Protein AF-A0A1A9VTU1-F1 (afdb_monomer_lite)

Secondary structure (DSSP, 8-state):
-HHHHHTB---TTSPPBPPPGGGTTSHHHHHHHHHHHHHHHHTT-SEEEGGGGTB-BSEEEEEE-GGGGGGS-HHHHHHTT---E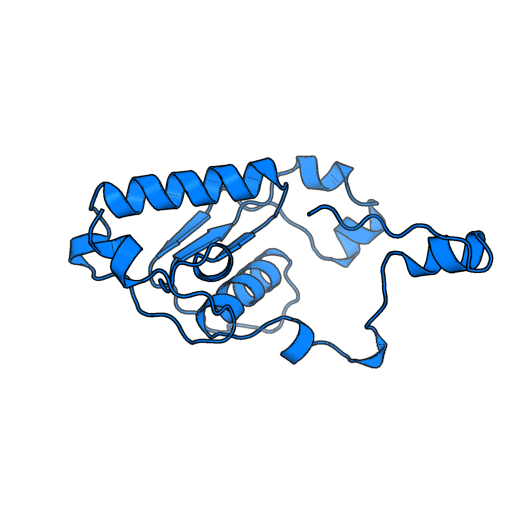EEEEEES-----------HHHHHHHHHHHHHTT--GGGTS-GGG---TTHHHHHHTTT--------

Organism: Glossina austeni (NCBI:txid7395)

Sequence (151 aa):
MKLLEHFSHFTTRTKVTNVPEEAIKEPEIADFVDQMIKMLRKYNCVGIAAPQIGISLRIIVMECKENLKEKFSKEVYLAREMSTLPLTVMINPTLKVLDYDKRWNARLAQHEMDHLDGKLYIDHMDPSTFHCTCWEVVNRKAGRVEIPFYK

Structure (mmCIF, N/CA/C/O backbone):
data_AF-A0A1A9VTU1-F1
#
_entry.id   AF-A0A1A9VTU1-F1
#
loop_
_atom_site.group_PDB
_atom_site.id
_atom_site.type_symbol
_atom_site.label_atom_id
_atom_site.label_alt_id
_atom_site.label_comp_id
_atom_site.label_asym_id
_atom_site.label_entity_id
_atom_site.label_seq_id
_atom_site.pdbx_PDB_ins_code
_atom_site.Cartn_x
_atom_site.Cartn_y
_atom_site.Cartn_z
_atom_site.occupancy
_atom_site.B_iso_or_equiv
_atom_site.auth_seq_id
_atom_site.auth_comp_id
_atom_site.auth_asym_id
_atom_site.auth_atom_id
_atom_site.pdbx_PDB_model_num
ATOM 1 N N . MET A 1 1 ? -8.154 -0.028 22.755 1.00 50.88 1 MET A N 1
ATOM 2 C CA . MET A 1 1 ? -8.060 -1.495 22.580 1.00 50.88 1 MET A CA 1
ATOM 3 C C . MET A 1 1 ? -9.357 -2.120 22.065 1.00 50.88 1 MET A C 1
ATOM 5 O O . MET A 1 1 ? -9.310 -3.265 21.660 1.00 50.88 1 MET A O 1
ATOM 9 N N . LYS A 1 2 ? -10.512 -1.426 22.050 1.00 68.69 2 LYS A N 1
ATOM 10 C CA . LYS A 1 2 ? -11.789 -2.028 21.604 1.00 68.69 2 LYS A CA 1
ATOM 11 C C . LYS A 1 2 ? -12.034 -1.915 20.095 1.00 68.69 2 LYS A C 1
ATOM 13 O O . LYS 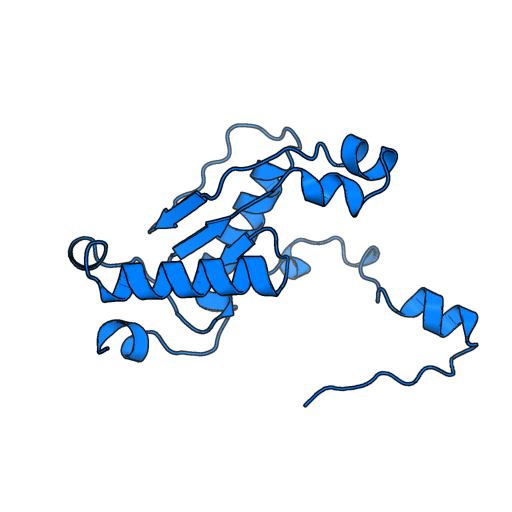A 1 2 ? -12.805 -2.703 19.557 1.00 68.69 2 LYS A O 1
ATOM 18 N N . LEU A 1 3 ? -11.426 -0.935 19.420 1.00 70.38 3 LEU A N 1
ATOM 19 C CA . LEU A 1 3 ? -11.713 -0.668 18.010 1.00 70.38 3 LEU A CA 1
ATOM 20 C C . LEU A 1 3 ? -10.950 -1.641 17.109 1.00 70.38 3 LEU A C 1
ATOM 22 O O . LEU A 1 3 ? -11.554 -2.305 16.276 1.00 70.38 3 LEU A O 1
ATOM 26 N N . LEU A 1 4 ? -9.635 -1.772 17.303 1.00 69.69 4 LEU A N 1
ATOM 27 C CA . LEU A 1 4 ? -8.805 -2.636 16.455 1.00 69.69 4 LEU A CA 1
ATOM 28 C C . LEU A 1 4 ? -9.155 -4.121 16.611 1.00 69.69 4 LEU A C 1
ATOM 30 O O . LEU A 1 4 ? -9.149 -4.854 15.625 1.00 69.69 4 LEU A O 1
ATOM 34 N N . GLU A 1 5 ? -9.533 -4.550 17.818 1.00 67.62 5 GLU A N 1
ATOM 35 C CA . GLU A 1 5 ? -10.038 -5.905 18.072 1.00 67.62 5 GLU A CA 1
ATOM 36 C C . GLU A 1 5 ? -11.291 -6.207 17.238 1.00 67.62 5 GLU A C 1
ATOM 38 O O . GLU A 1 5 ? -11.382 -7.269 16.625 1.00 67.62 5 GLU A O 1
ATOM 43 N N . HIS A 1 6 ? -12.220 -5.254 17.130 1.00 70.00 6 HIS A N 1
ATOM 44 C CA . HIS A 1 6 ? -13.437 -5.414 16.331 1.00 70.00 6 HIS A CA 1
ATOM 45 C C . HIS A 1 6 ? -13.159 -5.594 14.829 1.00 70.00 6 HIS A C 1
ATOM 47 O O . HIS A 1 6 ? -13.911 -6.274 14.137 1.00 70.00 6 HIS A O 1
ATOM 53 N N . PHE A 1 7 ? -12.064 -5.017 14.324 1.00 66.06 7 PHE A N 1
ATOM 54 C CA . PHE A 1 7 ? -11.674 -5.095 12.911 1.00 66.06 7 PHE A CA 1
ATOM 55 C C . PHE A 1 7 ? -10.607 -6.161 12.620 1.00 66.06 7 PHE A C 1
ATOM 57 O O . PHE A 1 7 ? -10.107 -6.231 11.490 1.00 66.06 7 PHE A O 1
ATOM 64 N N . SER A 1 8 ? -10.268 -6.991 13.613 1.00 63.72 8 SER A N 1
ATOM 65 C CA . SER A 1 8 ? -9.266 -8.053 13.507 1.00 63.72 8 SER A CA 1
ATOM 66 C C . SER A 1 8 ? -9.833 -9.314 12.839 1.00 63.72 8 SER A C 1
ATOM 68 O O . SER A 1 8 ? -10.162 -10.318 13.469 1.00 63.72 8 SER A O 1
ATOM 70 N N . HIS A 1 9 ? -9.959 -9.277 11.514 1.00 59.91 9 HIS A N 1
ATOM 71 C CA . HIS A 1 9 ? -10.379 -10.427 10.713 1.00 59.91 9 HIS A CA 1
ATOM 72 C C . HIS A 1 9 ? -9.450 -10.607 9.506 1.00 59.91 9 HIS A C 1
ATOM 74 O O . HIS A 1 9 ? -9.136 -9.665 8.780 1.00 59.91 9 HIS A O 1
ATOM 80 N N . PHE A 1 10 ? -8.962 -11.836 9.321 1.00 56.72 10 PHE A N 1
ATOM 81 C CA . PHE A 1 10 ? -7.836 -12.144 8.440 1.00 56.72 10 PHE A CA 1
ATOM 82 C C . PHE A 1 10 ? -8.281 -12.335 6.985 1.00 56.72 10 PHE A C 1
ATOM 84 O O . PHE A 1 10 ? -8.406 -13.463 6.514 1.00 56.72 10 PHE A O 1
ATOM 91 N N . THR A 1 11 ? -8.525 -11.248 6.247 1.00 59.00 11 THR A N 1
ATOM 92 C CA . THR A 1 11 ? -8.753 -11.344 4.796 1.00 59.00 11 THR A CA 1
ATOM 93 C C . THR A 1 11 ? -8.238 -10.117 4.044 1.00 59.00 11 THR A C 1
ATOM 95 O O . THR A 1 11 ? -8.860 -9.061 4.078 1.00 59.00 11 THR A O 1
ATOM 98 N N . THR A 1 12 ? -7.184 -10.282 3.242 1.00 70.12 12 THR A N 1
ATOM 99 C CA . THR A 1 12 ? -6.753 -9.307 2.214 1.00 70.12 12 THR A CA 1
ATOM 100 C C . THR A 1 12 ? -7.669 -9.286 0.982 1.00 70.12 12 THR A C 1
ATOM 102 O O . THR A 1 12 ? -7.369 -8.634 -0.010 1.00 70.12 12 THR A O 1
ATOM 105 N N . ARG A 1 13 ? -8.774 -10.041 1.025 1.00 83.00 13 ARG A N 1
ATOM 106 C CA . ARG A 1 13 ? -9.747 -10.227 -0.061 1.00 83.00 13 ARG A CA 1
ATOM 107 C C . ARG A 1 13 ? -11.105 -9.582 0.218 1.00 83.00 13 ARG A C 1
ATOM 109 O O . ARG A 1 13 ? -12.004 -9.680 -0.611 1.00 83.00 13 ARG A O 1
ATOM 116 N N . THR A 1 14 ? -11.262 -8.935 1.370 1.00 81.25 14 THR A N 1
ATOM 117 C CA . THR A 1 14 ? -12.516 -8.281 1.754 1.00 81.25 14 THR A CA 1
ATOM 118 C C . THR A 1 14 ? -12.341 -6.776 1.675 1.00 81.25 14 THR A C 1
ATOM 120 O O . THR A 1 14 ? -11.323 -6.238 2.107 1.00 81.25 14 THR A O 1
ATOM 123 N N . LYS A 1 15 ? -13.351 -6.092 1.136 1.00 82.62 15 LYS A N 1
ATOM 124 C CA . LYS A 1 15 ? -13.399 -4.633 1.145 1.00 82.62 15 LYS A CA 1
ATOM 125 C C . LYS A 1 15 ? -13.456 -4.126 2.583 1.00 82.62 15 LYS A C 1
ATOM 127 O O . LYS A 1 15 ? -14.277 -4.593 3.370 1.00 82.62 15 LYS A O 1
ATOM 132 N N . VAL A 1 16 ? -12.625 -3.141 2.896 1.00 89.12 16 VAL A N 1
ATOM 133 C CA . VAL A 1 16 ? -12.513 -2.624 4.261 1.00 89.12 16 VAL A CA 1
ATOM 134 C C . VAL A 1 16 ? -13.382 -1.408 4.537 1.00 89.12 16 VAL A C 1
ATOM 136 O O . VAL A 1 16 ? -13.831 -0.713 3.620 1.00 89.12 16 VAL A O 1
ATOM 139 N N . THR A 1 17 ? -13.601 -1.142 5.823 1.00 91.31 17 THR A N 1
ATOM 140 C CA . THR A 1 17 ? -14.427 -0.037 6.305 1.00 91.31 17 THR A CA 1
ATOM 141 C C . THR A 1 17 ? -13.610 1.228 6.529 1.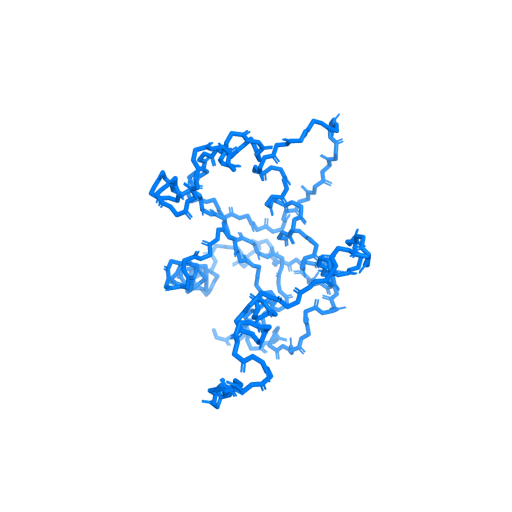00 91.31 17 THR A C 1
ATOM 143 O O . THR A 1 17 ? -12.416 1.188 6.839 1.00 91.31 17 THR A O 1
ATOM 146 N N . ASN A 1 18 ? -14.267 2.378 6.386 1.00 95.19 18 ASN A N 1
ATOM 147 C CA . ASN A 1 18 ? -13.671 3.653 6.761 1.00 95.19 18 ASN A CA 1
ATOM 148 C C . ASN A 1 18 ? -13.393 3.679 8.268 1.00 95.19 18 ASN A C 1
ATOM 150 O O . ASN A 1 18 ? -14.155 3.127 9.062 1.00 95.19 18 ASN A O 1
ATOM 154 N N . VAL A 1 19 ? -12.323 4.368 8.650 1.00 94.06 19 VAL A N 1
ATOM 155 C CA . VAL A 1 19 ? -12.113 4.800 10.031 1.00 94.06 19 VAL A CA 1
ATOM 156 C C . VAL A 1 19 ? -13.187 5.848 10.355 1.00 94.06 19 VAL A C 1
ATOM 158 O O . VAL A 1 19 ? -13.311 6.801 9.578 1.00 94.06 19 VAL A O 1
ATOM 161 N N . PRO A 1 20 ? -13.959 5.704 11.447 1.00 94.12 20 PRO A N 1
ATOM 162 C CA . PRO A 1 20 ? -14.890 6.742 11.894 1.00 94.12 20 PRO A CA 1
ATOM 163 C C . PRO A 1 20 ? -14.158 8.071 12.105 1.00 94.12 20 PRO A C 1
ATOM 165 O O . PRO A 1 20 ? -13.040 8.073 12.619 1.00 94.12 20 PRO A O 1
ATOM 168 N N . GLU A 1 21 ? -14.750 9.195 11.705 1.00 92.38 21 GLU A N 1
ATOM 169 C CA . GLU A 1 21 ? -14.073 10.503 11.723 1.00 92.38 21 GLU A CA 1
ATOM 170 C C . GLU A 1 21 ? -13.649 10.918 13.135 1.00 92.38 21 GLU A C 1
ATOM 172 O O . GLU A 1 21 ? -12.551 11.438 13.342 1.00 92.38 21 GLU A O 1
ATOM 177 N N . GLU A 1 22 ? -14.493 10.612 14.116 1.00 92.00 22 GLU A N 1
ATOM 178 C CA . GLU A 1 22 ? -14.246 10.800 15.539 1.00 92.00 22 GLU A CA 1
ATOM 179 C C . GLU A 1 22 ? -13.047 9.985 16.039 1.00 92.00 22 GLU A C 1
ATOM 181 O O . GLU A 1 22 ? -12.309 10.446 16.906 1.00 92.00 22 GLU A O 1
ATOM 186 N N . ALA A 1 23 ? -12.797 8.816 15.444 1.00 91.00 23 ALA A N 1
ATOM 187 C CA . ALA A 1 23 ? -11.732 7.911 15.852 1.00 91.00 23 ALA A CA 1
ATOM 188 C C . ALA A 1 23 ? -10.367 8.272 15.246 1.00 91.00 23 ALA A C 1
ATOM 190 O O . ALA A 1 23 ? -9.343 7.811 15.739 1.00 91.00 23 ALA A O 1
ATOM 191 N N . ILE A 1 24 ? -10.310 9.104 14.196 1.00 91.62 24 ILE A N 1
ATOM 192 C CA . ILE A 1 24 ? -9.057 9.429 13.482 1.00 91.62 24 ILE A CA 1
ATOM 193 C C . ILE A 1 24 ? -8.004 10.038 14.418 1.00 91.62 24 ILE A C 1
ATOM 195 O O . ILE A 1 24 ? -6.810 9.798 14.247 1.00 91.62 24 ILE A O 1
ATOM 199 N N . LYS A 1 25 ? -8.443 10.838 15.395 1.00 90.94 25 LYS A N 1
ATOM 200 C CA . LYS A 1 25 ? -7.562 11.520 16.356 1.00 90.94 25 LYS A CA 1
ATOM 201 C C . LYS A 1 25 ? -7.329 10.722 17.635 1.00 90.94 25 LYS A C 1
ATOM 203 O O . LYS A 1 25 ? -6.603 11.194 18.508 1.00 90.94 25 LYS A O 1
ATOM 208 N N . GLU A 1 26 ? -7.946 9.553 17.761 1.00 93.38 26 GLU A N 1
ATOM 209 C CA . GLU A 1 26 ? -7.788 8.731 18.950 1.00 93.38 26 GLU A CA 1
ATOM 210 C C . GLU A 1 26 ? -6.363 8.166 19.025 1.00 93.38 26 GLU A C 1
ATOM 212 O O . GLU A 1 26 ? -5.808 7.751 17.998 1.00 93.38 26 GLU A O 1
ATOM 217 N N . PRO A 1 27 ? -5.770 8.081 20.231 1.00 94.25 27 PRO A N 1
ATOM 218 C CA . PRO A 1 27 ? -4.434 7.517 20.420 1.00 94.25 27 PRO A CA 1
ATOM 219 C C . PRO A 1 27 ? -4.291 6.108 19.835 1.00 94.25 27 PRO A C 1
ATOM 221 O O . PRO A 1 27 ? -3.248 5.768 19.292 1.00 94.25 27 PRO A O 1
ATOM 224 N N . GLU A 1 28 ? -5.368 5.315 19.862 1.00 93.38 28 GLU A N 1
ATOM 225 C CA . GLU A 1 28 ? -5.391 3.957 19.307 1.00 93.38 28 GLU A CA 1
ATOM 226 C C . GLU A 1 28 ? -5.073 3.920 17.799 1.00 93.38 28 GLU A C 1
ATOM 228 O O . GLU A 1 28 ? -4.381 3.009 17.347 1.00 93.38 28 GLU A O 1
ATOM 233 N N . ILE A 1 29 ? -5.519 4.914 17.017 1.00 94.88 29 ILE A N 1
ATOM 234 C CA . ILE A 1 29 ? -5.198 5.003 15.583 1.00 94.88 29 ILE A CA 1
ATOM 235 C C . ILE A 1 29 ? -3.764 5.489 15.374 1.00 94.88 29 ILE A C 1
ATOM 237 O O . ILE A 1 29 ? -3.065 4.959 14.509 1.00 94.88 29 ILE A O 1
ATOM 241 N N . ALA A 1 30 ? -3.303 6.456 16.171 1.00 94.50 30 ALA A N 1
ATOM 242 C CA . ALA A 1 30 ? -1.928 6.946 16.098 1.00 94.50 30 ALA A CA 1
ATOM 243 C C . ALA A 1 30 ? -0.912 5.830 16.407 1.00 94.50 30 ALA A C 1
ATOM 245 O O . ALA A 1 30 ? 0.004 5.595 15.617 1.00 94.50 30 ALA A O 1
ATOM 246 N N . ASP A 1 31 ? -1.134 5.075 17.486 1.00 95.19 31 ASP A N 1
ATOM 247 C CA . ASP A 1 31 ? -0.296 3.938 17.879 1.00 95.19 31 ASP A CA 1
ATOM 248 C C . ASP A 1 31 ? -0.257 2.859 16.788 1.00 95.19 31 ASP A C 1
ATOM 250 O O . ASP A 1 31 ? 0.792 2.269 16.506 1.00 95.19 31 ASP A O 1
ATOM 254 N N . PHE A 1 32 ? -1.395 2.608 16.140 1.00 95.19 32 PHE A N 1
ATOM 255 C CA . PHE A 1 32 ? -1.487 1.654 15.041 1.00 95.19 32 PHE A CA 1
ATOM 256 C C . PHE A 1 32 ? -0.731 2.121 13.791 1.00 95.19 32 PHE A C 1
ATOM 258 O O . PHE A 1 32 ? 0.026 1.349 13.197 1.00 95.19 32 PHE A O 1
ATOM 265 N N . VAL A 1 33 ? -0.870 3.392 13.412 1.00 96.56 33 VAL A N 1
ATOM 266 C CA . VAL A 1 33 ? -0.099 3.985 12.310 1.00 96.56 33 VAL A CA 1
ATOM 267 C C . VAL A 1 33 ? 1.402 3.891 12.597 1.00 96.56 33 VAL A C 1
ATOM 269 O O . VAL A 1 33 ? 2.171 3.488 11.721 1.00 96.56 33 VAL A O 1
ATOM 272 N N . ASP A 1 34 ? 1.833 4.151 13.830 1.00 96.62 34 ASP A N 1
ATOM 273 C CA . ASP A 1 34 ? 3.230 3.987 14.237 1.00 96.62 34 ASP A CA 1
ATOM 274 C C . ASP A 1 34 ? 3.717 2.538 14.103 1.00 96.62 34 ASP A C 1
ATOM 276 O O . ASP A 1 34 ? 4.855 2.291 13.685 1.00 96.62 34 ASP A O 1
ATOM 280 N N . GLN A 1 35 ? 2.870 1.554 14.416 1.00 96.00 35 GLN A N 1
ATOM 281 C CA . GLN A 1 35 ? 3.172 0.141 14.173 1.00 96.00 35 GLN A CA 1
ATOM 282 C C . GLN A 1 35 ? 3.311 -0.167 12.676 1.00 96.00 35 GLN A C 1
ATOM 284 O O . GLN A 1 35 ? 4.276 -0.832 12.287 1.00 96.00 35 GLN A O 1
ATOM 289 N N . MET A 1 36 ? 2.420 0.355 11.825 1.00 96.94 36 MET A N 1
ATOM 290 C CA . MET A 1 36 ? 2.520 0.212 10.366 1.00 96.94 36 MET A CA 1
ATOM 291 C C . MET A 1 36 ? 3.837 0.788 9.834 1.00 96.94 36 MET A C 1
ATOM 293 O O . MET A 1 36 ? 4.537 0.129 9.064 1.00 96.94 36 MET A O 1
ATOM 297 N N . ILE A 1 37 ? 4.230 1.978 10.300 1.00 96.75 37 ILE A N 1
ATOM 298 C CA . ILE A 1 37 ? 5.490 2.633 9.917 1.00 96.75 37 ILE A CA 1
ATOM 299 C C . ILE A 1 37 ? 6.698 1.787 10.340 1.00 96.75 37 ILE A C 1
ATOM 301 O O . ILE A 1 37 ? 7.643 1.605 9.563 1.00 96.75 37 ILE A O 1
ATOM 305 N N . LYS A 1 38 ? 6.682 1.240 11.563 1.00 96.00 38 LYS A N 1
ATOM 306 C CA . LYS A 1 38 ? 7.736 0.335 12.049 1.00 96.00 38 LYS A CA 1
ATOM 307 C C . LYS A 1 38 ? 7.855 -0.903 11.161 1.00 96.00 38 LYS A C 1
ATOM 309 O O . LYS A 1 38 ? 8.975 -1.290 10.830 1.00 96.00 38 LYS A O 1
ATOM 314 N N . MET A 1 39 ? 6.736 -1.496 10.741 1.00 94.31 39 MET A N 1
ATOM 315 C CA . MET A 1 39 ? 6.734 -2.667 9.858 1.00 94.31 39 MET A CA 1
ATOM 316 C C . MET A 1 39 ? 7.245 -2.340 8.456 1.00 94.31 39 MET A C 1
ATOM 318 O O . MET A 1 39 ? 8.129 -3.046 7.968 1.00 94.31 39 MET A O 1
ATOM 322 N N . LEU A 1 40 ? 6.777 -1.240 7.855 1.00 94.12 40 LEU A N 1
ATOM 323 C CA . LEU A 1 40 ? 7.248 -0.767 6.550 1.00 94.12 40 LEU A CA 1
ATOM 324 C C . LEU A 1 40 ? 8.780 -0.672 6.531 1.00 94.12 40 LEU A C 1
ATOM 326 O O . LEU A 1 40 ? 9.439 -1.230 5.652 1.00 94.12 40 LEU A O 1
ATOM 330 N N . ARG A 1 41 ? 9.360 -0.031 7.552 1.00 93.31 41 ARG A N 1
ATOM 331 C CA . ARG A 1 41 ? 10.813 0.164 7.662 1.00 93.31 41 ARG A CA 1
ATOM 332 C C . ARG A 1 41 ? 11.561 -1.122 8.004 1.00 93.31 41 ARG A C 1
ATOM 334 O O . ARG A 1 41 ? 12.616 -1.368 7.426 1.00 93.31 41 ARG A O 1
ATOM 341 N N . LYS A 1 42 ? 11.022 -1.959 8.898 1.00 92.06 42 LYS A N 1
ATOM 342 C CA . LYS A 1 42 ? 11.627 -3.244 9.289 1.00 92.06 42 LYS A CA 1
ATOM 343 C C . LYS A 1 42 ? 11.773 -4.190 8.097 1.00 92.06 42 LYS A C 1
ATOM 345 O O . LYS A 1 42 ? 12.826 -4.801 7.934 1.00 92.06 42 LYS A O 1
ATOM 350 N N . TYR A 1 43 ? 10.741 -4.293 7.262 1.00 89.06 43 TYR A N 1
ATOM 351 C CA . TYR A 1 43 ? 10.738 -5.180 6.096 1.00 89.06 43 TYR A CA 1
ATOM 352 C C . TYR A 1 43 ? 11.231 -4.507 4.810 1.00 89.06 43 TYR A C 1
ATOM 354 O O . TYR A 1 43 ? 11.294 -5.154 3.769 1.00 89.06 43 TYR A O 1
ATOM 362 N N . ASN A 1 44 ? 11.657 -3.239 4.882 1.00 87.62 44 ASN A N 1
ATOM 363 C CA . ASN A 1 44 ? 12.111 -2.453 3.736 1.00 87.62 44 ASN A CA 1
ATOM 364 C C . ASN A 1 44 ? 11.090 -2.393 2.580 1.00 87.62 44 ASN A C 1
ATOM 366 O O . ASN A 1 44 ? 11.478 -2.393 1.407 1.00 87.62 44 ASN A O 1
ATOM 370 N N . CYS A 1 45 ? 9.802 -2.353 2.911 1.00 89.62 45 CYS A N 1
ATOM 371 C CA . CYS A 1 45 ? 8.720 -2.163 1.951 1.00 89.62 45 CYS A CA 1
ATOM 372 C C . CYS A 1 45 ? 8.597 -0.677 1.579 1.00 89.62 45 CYS A C 1
ATOM 374 O O . CYS A 1 45 ? 9.056 0.195 2.314 1.00 89.62 45 CYS A O 1
ATOM 376 N N . VAL A 1 46 ? 7.973 -0.390 0.435 1.00 93.69 46 VAL A N 1
ATOM 377 C CA . VAL A 1 46 ? 7.688 0.991 -0.010 1.00 93.69 46 VAL A CA 1
ATOM 378 C C . VAL A 1 46 ? 6.269 1.448 0.332 1.00 93.69 46 VAL A C 1
ATOM 380 O O . VAL A 1 46 ? 5.986 2.644 0.327 1.00 93.69 46 VAL A O 1
ATOM 383 N N . GLY A 1 47 ? 5.390 0.504 0.660 1.00 95.88 47 GLY A N 1
ATOM 384 C CA . GLY A 1 47 ? 4.017 0.739 1.074 1.00 95.88 47 GLY A CA 1
ATOM 385 C C . GLY A 1 47 ? 3.491 -0.425 1.908 1.00 95.88 47 GLY A C 1
ATOM 386 O O . GLY A 1 47 ? 4.072 -1.517 1.895 1.00 95.88 47 GLY A O 1
ATOM 387 N N . ILE A 1 48 ? 2.467 -0.140 2.708 1.00 96.56 48 ILE A N 1
ATOM 388 C CA . ILE A 1 48 ? 1.702 -1.122 3.472 1.00 96.56 48 ILE A CA 1
ATOM 389 C C . ILE A 1 48 ? 0.272 -0.614 3.692 1.00 96.56 48 ILE A C 1
ATOM 391 O O . ILE A 1 48 ? 0.055 0.554 4.035 1.00 96.56 48 ILE A O 1
ATOM 395 N N . ALA A 1 49 ? -0.699 -1.509 3.563 1.00 96.19 49 ALA A N 1
ATOM 396 C CA . ALA A 1 49 ? -2.102 -1.278 3.870 1.00 96.19 49 ALA A CA 1
ATOM 397 C C . ALA A 1 49 ? -2.507 -2.032 5.146 1.00 96.19 49 ALA A C 1
ATOM 399 O O . ALA A 1 49 ? -2.061 -3.156 5.388 1.00 96.19 49 ALA A O 1
ATOM 400 N N . ALA A 1 50 ? -3.393 -1.448 5.957 1.00 94.75 50 ALA A N 1
ATOM 401 C CA . ALA A 1 50 ? -3.875 -2.067 7.199 1.00 94.75 50 ALA A CA 1
ATOM 402 C C . ALA A 1 50 ? -4.388 -3.523 7.047 1.00 94.75 50 ALA A C 1
ATOM 404 O O . ALA A 1 50 ? -4.101 -4.339 7.931 1.00 94.75 50 ALA A O 1
ATOM 405 N N . PRO A 1 51 ? -5.046 -3.921 5.934 1.00 92.50 51 PRO A N 1
ATOM 406 C CA . PRO A 1 51 ? -5.528 -5.296 5.764 1.00 92.50 51 PRO A CA 1
ATOM 407 C C . PRO A 1 51 ? -4.403 -6.333 5.725 1.00 92.50 51 PRO A C 1
ATOM 409 O O . PRO A 1 51 ? -4.600 -7.473 6.141 1.00 92.50 51 PRO A O 1
ATOM 412 N N . GLN A 1 52 ? -3.201 -5.948 5.280 1.00 89.69 52 GLN A N 1
ATOM 413 C CA . GLN A 1 52 ? -2.035 -6.839 5.224 1.00 89.69 52 GLN A CA 1
ATOM 414 C C . GLN A 1 52 ? -1.523 -7.231 6.616 1.00 89.69 52 GLN A C 1
ATOM 416 O O . GLN A 1 52 ? -0.832 -8.238 6.753 1.00 89.69 52 GLN A O 1
ATOM 421 N N . ILE A 1 53 ? -1.877 -6.457 7.645 1.00 89.94 53 ILE A N 1
ATOM 422 C CA . ILE A 1 53 ? -1.568 -6.742 9.052 1.00 89.94 53 ILE A CA 1
ATOM 423 C C . ILE A 1 53 ? -2.816 -7.130 9.852 1.00 89.94 53 ILE A C 1
ATOM 425 O O . ILE A 1 53 ? -2.807 -7.095 11.079 1.00 89.94 53 ILE A O 1
ATOM 429 N N . GLY A 1 54 ? -3.884 -7.531 9.154 1.00 88.12 54 GLY A N 1
ATOM 430 C CA . GLY A 1 54 ? -5.084 -8.111 9.752 1.00 88.12 54 GLY A CA 1
ATOM 431 C C . GLY A 1 54 ? -6.110 -7.103 10.264 1.00 88.12 54 GLY A C 1
ATOM 432 O O . GLY A 1 54 ? -7.045 -7.518 10.941 1.00 88.12 54 GLY A O 1
ATOM 433 N N . ILE A 1 55 ? -5.968 -5.811 9.948 1.00 91.19 55 ILE A N 1
ATOM 434 C CA . ILE A 1 55 ? -6.919 -4.775 10.363 1.00 91.19 55 ILE A CA 1
ATOM 435 C C . ILE A 1 55 ? -7.742 -4.305 9.167 1.00 91.19 55 ILE A C 1
ATOM 437 O O . ILE A 1 55 ? -7.220 -3.733 8.210 1.00 91.19 55 ILE A O 1
ATOM 441 N N . SER A 1 56 ? -9.058 -4.503 9.249 1.00 92.56 56 SER A N 1
ATOM 442 C CA . SER A 1 56 ? -10.007 -4.164 8.183 1.00 92.56 56 SER A CA 1
ATOM 443 C C . SER A 1 56 ? -10.398 -2.677 8.164 1.00 92.56 56 SER A C 1
ATOM 445 O O . SER A 1 56 ? -11.579 -2.342 8.134 1.00 92.56 56 SER A O 1
ATOM 447 N N . LEU A 1 57 ? -9.410 -1.775 8.165 1.00 93.69 57 LEU A N 1
ATOM 448 C CA . LEU A 1 57 ? -9.607 -0.320 8.100 1.00 93.69 57 LEU A CA 1
ATOM 449 C C . LEU A 1 57 ? -8.956 0.295 6.858 1.00 93.69 57 LEU A C 1
ATOM 451 O O . LEU A 1 57 ? -7.938 -0.184 6.361 1.00 93.69 57 LEU A O 1
ATOM 455 N N . ARG A 1 58 ? -9.521 1.401 6.363 1.00 96.06 58 ARG A N 1
ATOM 456 C CA . ARG A 1 58 ? -8.984 2.155 5.216 1.00 96.06 58 ARG A CA 1
ATOM 457 C C . ARG A 1 58 ? -7.808 3.046 5.600 1.00 96.06 58 ARG A C 1
ATOM 459 O O . ARG A 1 58 ? -7.935 4.268 5.646 1.00 96.06 58 ARG A O 1
ATOM 466 N N . ILE A 1 59 ? -6.661 2.429 5.862 1.00 96.88 59 ILE A N 1
ATOM 467 C CA . ILE A 1 59 ? -5.411 3.125 6.181 1.00 96.88 59 ILE A CA 1
ATOM 468 C C . ILE A 1 59 ? -4.286 2.553 5.320 1.00 96.88 59 ILE A C 1
ATOM 470 O O . ILE A 1 59 ? -4.106 1.335 5.257 1.00 96.88 59 ILE A O 1
ATOM 474 N N . ILE A 1 60 ? -3.519 3.440 4.687 1.00 97.62 60 ILE A N 1
ATOM 475 C CA . ILE A 1 60 ? -2.298 3.096 3.950 1.00 97.62 60 ILE A CA 1
ATOM 476 C C . ILE A 1 60 ? -1.139 3.977 4.407 1.00 97.62 60 ILE A C 1
ATOM 478 O O . ILE A 1 60 ? -1.319 5.149 4.754 1.00 97.62 60 ILE A O 1
ATOM 482 N N . VAL A 1 61 ? 0.061 3.410 4.381 1.00 98.00 61 VAL A N 1
ATOM 483 C CA . VAL A 1 61 ? 1.316 4.103 4.673 1.00 98.00 61 VAL A CA 1
ATOM 484 C C . VAL A 1 61 ? 2.278 3.842 3.525 1.00 98.00 61 VAL A C 1
ATOM 486 O O . VAL A 1 61 ? 2.462 2.698 3.123 1.00 98.00 61 VAL A O 1
ATOM 489 N N . MET A 1 62 ? 2.900 4.894 2.999 1.00 97.12 62 MET A N 1
ATOM 490 C CA . MET A 1 62 ? 3.851 4.816 1.890 1.00 97.12 62 MET A CA 1
ATOM 491 C C . MET A 1 62 ? 5.110 5.626 2.203 1.00 97.12 62 MET A C 1
ATOM 493 O O . MET A 1 62 ? 5.034 6.721 2.757 1.00 97.12 62 MET A O 1
ATOM 497 N N . GLU A 1 63 ? 6.278 5.105 1.838 1.00 95.25 63 GLU A N 1
ATOM 498 C CA . GLU A 1 63 ? 7.567 5.786 1.994 1.00 95.25 63 GLU A CA 1
ATOM 499 C C . GLU A 1 63 ? 8.556 5.250 0.944 1.00 95.25 63 GLU A C 1
ATOM 501 O O . GLU A 1 63 ? 8.839 4.055 0.887 1.00 95.25 63 GLU A O 1
ATOM 506 N N . CYS A 1 64 ? 9.121 6.133 0.117 1.00 90.88 64 CYS A N 1
ATOM 507 C CA . CYS A 1 64 ? 10.149 5.792 -0.868 1.00 90.88 64 CYS A CA 1
ATOM 508 C C . CYS A 1 64 ? 11.370 6.700 -0.658 1.00 90.88 64 CYS A C 1
ATOM 510 O O . CYS A 1 64 ? 11.405 7.851 -1.097 1.00 90.88 64 CYS A O 1
ATOM 512 N N . LYS A 1 65 ? 12.373 6.185 0.058 1.00 88.50 65 LYS A N 1
ATOM 513 C CA . LYS A 1 65 ? 13.617 6.898 0.384 1.00 88.50 65 LYS A CA 1
ATOM 514 C C . LYS A 1 65 ? 14.650 6.815 -0.742 1.00 88.50 65 LYS A C 1
ATOM 516 O O . LYS A 1 65 ? 14.652 5.880 -1.536 1.00 88.50 65 LYS A O 1
ATOM 521 N N . GLU A 1 66 ? 15.586 7.763 -0.772 1.00 82.19 66 GLU A N 1
ATOM 522 C CA . GLU A 1 66 ? 16.651 7.797 -1.787 1.00 82.19 66 GLU A CA 1
ATOM 523 C C . GLU A 1 66 ? 17.560 6.570 -1.775 1.00 82.19 66 GLU A C 1
ATOM 525 O O . GLU A 1 66 ? 17.985 6.129 -2.840 1.00 82.19 66 GLU A O 1
ATOM 530 N N . ASN A 1 67 ? 17.802 5.975 -0.607 1.00 80.31 67 ASN A N 1
ATOM 531 C CA . ASN A 1 67 ? 18.628 4.774 -0.469 1.00 80.31 67 ASN A CA 1
ATOM 532 C C . ASN A 1 67 ? 18.046 3.545 -1.197 1.00 80.31 67 ASN A C 1
ATOM 534 O O . ASN A 1 67 ? 18.753 2.565 -1.406 1.00 80.31 67 ASN A O 1
ATOM 538 N N . LEU A 1 68 ? 16.782 3.579 -1.641 1.00 75.69 68 LEU A N 1
ATOM 539 C CA . LEU A 1 68 ? 16.250 2.561 -2.551 1.00 75.69 68 LEU A CA 1
ATOM 540 C C . LEU A 1 68 ? 16.971 2.561 -3.905 1.00 75.69 68 LEU A C 1
ATOM 542 O O . LEU A 1 68 ? 17.032 1.506 -4.528 1.00 75.69 68 LEU A O 1
ATOM 546 N N . LYS A 1 69 ? 17.559 3.688 -4.341 1.00 74.38 69 LYS A N 1
ATOM 547 C CA . LYS A 1 69 ? 18.382 3.763 -5.565 1.00 74.38 69 LYS A CA 1
ATOM 548 C C . LYS A 1 69 ? 19.516 2.742 -5.548 1.00 74.38 69 LYS A C 1
ATOM 550 O O . LYS A 1 69 ? 19.816 2.163 -6.580 1.00 74.38 69 LYS A O 1
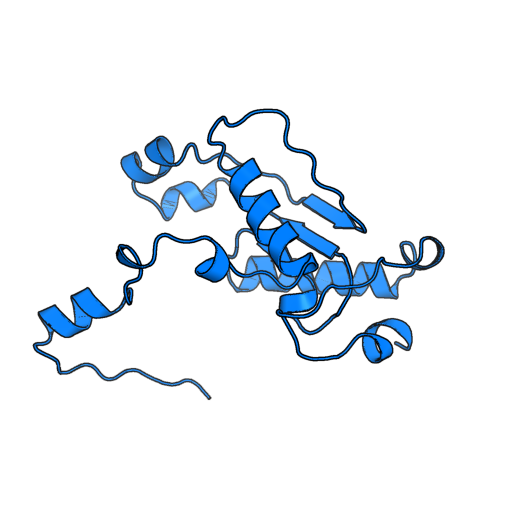ATOM 555 N N . GLU A 1 70 ? 20.097 2.482 -4.381 1.00 77.69 70 GLU A N 1
ATOM 556 C CA . GLU A 1 70 ? 21.213 1.545 -4.215 1.00 77.69 70 GLU A CA 1
ATOM 557 C C . GLU A 1 70 ? 20.785 0.078 -4.375 1.00 77.69 70 GLU A C 1
ATOM 559 O O . GLU A 1 70 ? 21.620 -0.786 -4.627 1.00 77.69 70 GLU A O 1
ATOM 564 N N . LYS A 1 71 ? 19.481 -0.219 -4.267 1.00 80.56 71 LYS A N 1
ATOM 565 C CA . LYS A 1 71 ? 18.934 -1.576 -4.437 1.00 80.56 71 LYS A CA 1
ATOM 566 C C . LYS A 1 71 ? 18.636 -1.940 -5.891 1.00 80.56 71 LYS A C 1
ATOM 568 O O . LYS A 1 71 ? 18.333 -3.099 -6.168 1.00 80.56 71 LYS A O 1
ATOM 573 N N . PHE A 1 72 ? 18.686 -0.978 -6.809 1.00 80.25 72 PHE A N 1
ATOM 574 C CA . PHE A 1 72 ? 18.363 -1.184 -8.219 1.00 80.25 72 PHE A CA 1
ATOM 575 C C . PHE A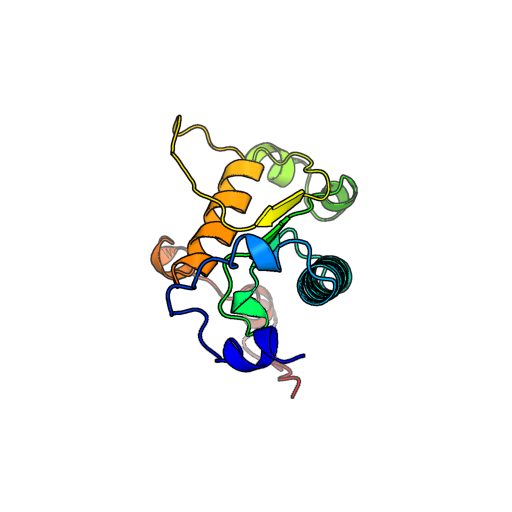 1 72 ? 19.522 -0.742 -9.108 1.00 80.25 72 PHE A C 1
ATOM 577 O O . PHE A 1 72 ? 20.262 0.182 -8.782 1.00 80.25 72 PHE A O 1
ATOM 584 N N . SER A 1 73 ? 19.667 -1.375 -10.274 1.00 84.62 73 SER A N 1
ATOM 585 C CA . SER A 1 73 ? 20.554 -0.828 -11.299 1.00 84.62 73 SER A CA 1
ATOM 586 C C . SER A 1 73 ? 20.012 0.519 -11.790 1.00 84.62 73 SER A C 1
ATOM 588 O O . SER A 1 73 ? 18.799 0.756 -11.808 1.00 84.62 73 SER A O 1
ATOM 590 N N . LYS A 1 74 ? 20.913 1.402 -12.234 1.00 84.31 74 LYS A N 1
ATOM 591 C CA . LYS A 1 74 ? 20.548 2.722 -12.774 1.00 84.31 74 LYS A CA 1
ATOM 592 C C . LYS A 1 74 ? 19.534 2.616 -13.918 1.00 84.31 74 LYS A C 1
ATOM 594 O O . LYS A 1 74 ? 18.610 3.419 -13.994 1.00 84.31 74 LYS A O 1
ATOM 599 N N . GLU A 1 75 ? 19.685 1.608 -14.772 1.00 86.00 75 GLU A N 1
ATOM 600 C CA . GLU A 1 75 ? 18.785 1.334 -15.896 1.00 86.00 75 GLU A CA 1
ATOM 601 C C . GLU A 1 75 ? 17.365 1.004 -15.426 1.00 86.00 75 GLU A C 1
ATOM 603 O O . GLU A 1 75 ? 16.406 1.597 -15.914 1.00 86.00 75 GLU A O 1
ATOM 608 N N . VAL A 1 76 ? 17.222 0.126 -14.426 1.00 85.12 76 VAL A N 1
ATOM 609 C CA . VAL A 1 76 ? 15.913 -0.242 -13.862 1.00 85.12 76 VAL A CA 1
ATOM 610 C C . VAL A 1 76 ? 15.259 0.949 -13.170 1.00 85.12 76 VAL A C 1
ATOM 612 O O . VAL A 1 76 ? 14.055 1.153 -13.318 1.00 85.12 76 VAL A O 1
ATOM 615 N N . TYR A 1 77 ? 16.039 1.742 -12.434 1.00 83.88 77 TYR A N 1
ATOM 616 C CA . TYR A 1 77 ? 15.533 2.922 -11.736 1.00 83.88 77 TYR A CA 1
ATOM 617 C C . TYR A 1 77 ? 14.944 3.952 -12.713 1.00 83.88 77 TYR A C 1
ATOM 619 O O . TYR A 1 77 ? 13.841 4.454 -12.493 1.00 83.88 77 TYR A O 1
ATOM 627 N N . LEU A 1 78 ? 15.651 4.218 -13.819 1.00 84.88 78 LEU A N 1
ATOM 628 C CA . LEU A 1 78 ? 15.205 5.133 -14.873 1.00 84.88 78 LEU A CA 1
ATOM 629 C C . LEU A 1 78 ? 14.006 4.575 -15.648 1.00 84.88 78 LEU A C 1
ATOM 631 O O . LEU A 1 78 ? 13.014 5.276 -15.813 1.00 84.88 78 LEU A O 1
ATOM 635 N N . ALA A 1 79 ? 14.061 3.308 -16.069 1.00 85.38 79 ALA A N 1
ATOM 636 C CA . ALA A 1 79 ? 12.992 2.679 -16.849 1.00 85.38 79 ALA A CA 1
ATOM 637 C C . ALA A 1 79 ? 11.659 2.580 -16.089 1.00 85.38 79 ALA A C 1
ATOM 639 O O . ALA A 1 79 ? 10.595 2.517 -16.700 1.00 85.38 79 ALA A O 1
ATOM 640 N N . ARG A 1 80 ? 11.705 2.540 -14.752 1.00 84.75 80 ARG A N 1
ATOM 641 C CA . ARG A 1 80 ? 10.518 2.506 -13.885 1.00 84.75 80 ARG A CA 1
ATOM 642 C C . ARG A 1 80 ? 10.019 3.890 -13.468 1.00 84.75 80 ARG A C 1
ATOM 644 O O . ARG A 1 80 ? 9.060 3.947 -12.701 1.00 84.75 80 ARG A O 1
ATOM 651 N N . GLU A 1 81 ? 10.673 4.964 -13.920 1.00 86.44 81 GLU A N 1
ATOM 652 C CA . GLU A 1 81 ? 10.396 6.346 -13.504 1.00 86.44 81 GLU A CA 1
ATOM 653 C C . GLU A 1 81 ? 10.316 6.472 -11.973 1.00 86.44 81 GLU A C 1
ATOM 655 O O . GLU A 1 81 ? 9.404 7.087 -11.411 1.00 86.44 81 GLU A O 1
ATOM 660 N N . MET A 1 82 ? 11.251 5.808 -11.279 1.00 85.38 82 MET A N 1
ATOM 661 C CA . MET A 1 82 ? 11.269 5.795 -9.821 1.00 85.38 82 MET A CA 1
ATOM 662 C C . MET A 1 82 ? 11.604 7.179 -9.280 1.00 85.38 82 MET A C 1
ATOM 664 O O . MET A 1 82 ? 12.556 7.832 -9.705 1.00 85.38 82 MET A O 1
ATOM 668 N N . SER A 1 83 ? 10.831 7.600 -8.289 1.00 88.62 83 SER A N 1
ATOM 669 C CA . SER A 1 83 ? 11.020 8.854 -7.576 1.00 88.62 83 SER A CA 1
ATOM 670 C C . SER A 1 83 ? 10.896 8.630 -6.074 1.00 88.62 83 SER A C 1
ATOM 672 O O . SER A 1 83 ? 10.467 7.569 -5.608 1.00 88.62 83 SER A O 1
ATOM 674 N N . THR A 1 84 ? 11.345 9.615 -5.304 1.00 90.88 84 THR A N 1
ATOM 675 C CA . THR A 1 84 ? 11.185 9.604 -3.855 1.00 90.88 84 THR A CA 1
ATOM 676 C C . THR A 1 84 ? 9.751 9.945 -3.467 1.00 90.88 84 THR A C 1
ATOM 678 O O . THR A 1 84 ? 9.009 10.605 -4.200 1.00 90.88 84 THR A O 1
ATOM 681 N N . LEU A 1 85 ? 9.364 9.480 -2.287 1.00 92.38 85 LEU A N 1
ATOM 682 C CA . LEU A 1 85 ? 8.096 9.785 -1.649 1.00 92.38 85 LEU A CA 1
ATOM 683 C C . LEU A 1 85 ? 8.376 9.935 -0.149 1.00 92.38 85 LEU A C 1
ATOM 685 O O . LEU A 1 85 ? 8.807 8.955 0.472 1.00 92.38 85 LEU A O 1
ATOM 689 N N . PRO A 1 86 ? 8.191 11.129 0.445 1.00 94.69 86 PRO A N 1
ATOM 690 C CA . PRO A 1 86 ? 8.290 11.273 1.891 1.00 94.69 86 PRO A CA 1
ATOM 691 C C . PRO A 1 86 ? 7.257 10.377 2.577 1.00 94.69 86 PRO A C 1
ATOM 693 O O . PRO A 1 86 ? 6.251 10.003 1.969 1.00 94.69 86 PRO A O 1
ATOM 696 N N . LEU A 1 87 ? 7.498 10.045 3.847 1.00 96.75 87 LEU A N 1
ATOM 697 C CA . LEU A 1 87 ? 6.548 9.265 4.632 1.00 96.75 87 LEU A CA 1
ATOM 698 C C . LEU A 1 87 ? 5.158 9.904 4.548 1.00 96.75 87 LEU A C 1
ATOM 700 O O . LEU A 1 87 ? 4.957 11.036 4.983 1.00 96.75 87 LEU A O 1
ATOM 704 N N . THR A 1 88 ? 4.221 9.161 3.977 1.00 97.44 88 THR A N 1
ATOM 705 C CA . THR A 1 88 ? 2.865 9.619 3.708 1.00 97.44 88 THR A CA 1
ATOM 706 C C . THR A 1 88 ? 1.897 8.611 4.300 1.00 97.44 88 THR A C 1
ATOM 708 O O . THR A 1 88 ? 1.933 7.431 3.955 1.00 97.44 88 THR A O 1
ATOM 711 N N . VAL A 1 89 ? 1.030 9.084 5.190 1.00 97.50 89 VAL A N 1
ATOM 712 C CA . VAL A 1 89 ? -0.062 8.303 5.776 1.00 97.50 89 VAL A CA 1
ATOM 713 C C . VAL A 1 89 ? -1.363 8.841 5.205 1.00 97.50 89 VAL A C 1
ATOM 715 O O . VAL A 1 89 ? -1.574 10.054 5.195 1.00 97.50 89 VAL A O 1
ATOM 718 N N . MET A 1 90 ? -2.232 7.955 4.732 1.00 97.62 90 MET A N 1
ATOM 719 C CA . MET A 1 90 ? -3.565 8.332 4.270 1.00 97.62 90 MET A CA 1
ATOM 720 C C . MET A 1 90 ? -4.612 7.503 5.001 1.00 97.62 90 MET A C 1
ATOM 722 O O . MET A 1 90 ? -4.542 6.274 5.025 1.00 97.62 90 MET A O 1
ATOM 726 N N . ILE A 1 91 ? -5.594 8.194 5.573 1.00 97.06 91 ILE A N 1
ATOM 727 C CA . ILE A 1 91 ? -6.747 7.605 6.253 1.00 97.06 91 ILE A CA 1
ATOM 728 C C . ILE A 1 91 ? -7.983 7.932 5.422 1.00 97.06 91 ILE A C 1
ATOM 730 O O . ILE A 1 91 ? -8.155 9.069 4.989 1.00 97.06 91 ILE A O 1
ATOM 734 N N . ASN A 1 92 ? -8.818 6.924 5.177 1.00 96.94 92 ASN A N 1
ATOM 735 C CA . ASN A 1 92 ? -9.981 6.995 4.294 1.00 96.94 92 ASN A CA 1
ATOM 736 C C . ASN A 1 92 ? -9.675 7.565 2.888 1.00 96.94 92 ASN A C 1
ATOM 738 O O . ASN A 1 92 ? -10.447 8.388 2.392 1.00 96.94 92 ASN A O 1
ATOM 742 N N . PRO A 1 93 ? -8.574 7.162 2.217 1.00 97.12 93 PRO A N 1
ATOM 743 C CA . PRO A 1 93 ? -8.244 7.713 0.909 1.00 97.12 93 PRO A CA 1
ATOM 744 C C . PRO A 1 93 ? -9.270 7.331 -0.165 1.00 97.12 93 PRO A C 1
ATOM 746 O O . PRO A 1 93 ? -9.867 6.248 -0.151 1.00 97.12 93 PRO A O 1
ATOM 749 N N . THR A 1 94 ? -9.390 8.211 -1.159 1.00 96.00 94 THR A N 1
ATOM 750 C CA . THR A 1 94 ? -10.090 7.970 -2.426 1.00 96.00 94 THR A CA 1
ATOM 751 C C . THR A 1 94 ? -9.134 8.214 -3.585 1.00 96.00 94 THR A C 1
ATOM 753 O O . THR A 1 94 ? -8.362 9.171 -3.547 1.00 96.00 94 THR A O 1
ATOM 756 N N . LEU A 1 95 ? -9.212 7.392 -4.632 1.00 94.75 95 LEU A N 1
ATOM 757 C CA . LEU A 1 95 ? -8.368 7.517 -5.818 1.00 94.75 95 LEU A CA 1
ATOM 758 C C . LEU A 1 95 ? -9.212 7.902 -7.036 1.00 94.75 95 LEU A C 1
ATOM 760 O O . LEU A 1 95 ? -10.256 7.306 -7.293 1.00 94.75 95 LEU A O 1
ATOM 764 N N . LYS A 1 96 ? -8.739 8.893 -7.795 1.00 95.81 96 LYS A N 1
ATOM 765 C CA . LYS A 1 96 ? -9.300 9.300 -9.086 1.00 95.81 96 LYS A CA 1
ATOM 766 C C . LYS A 1 96 ? -8.175 9.353 -10.112 1.00 95.81 96 LYS A C 1
ATOM 768 O O . LYS A 1 96 ? -7.167 10.014 -9.880 1.00 95.81 96 LYS A O 1
ATOM 773 N N . VAL A 1 97 ? -8.361 8.674 -11.240 1.00 94.75 97 VAL A N 1
ATOM 774 C CA . VAL A 1 97 ? -7.414 8.710 -12.363 1.00 94.75 97 VAL A CA 1
ATOM 775 C C . VAL A 1 97 ? -7.502 10.077 -13.046 1.00 94.75 97 VAL A C 1
ATOM 777 O O . VAL A 1 97 ? -8.602 10.542 -13.352 1.00 94.75 97 VAL A O 1
ATOM 780 N N . LEU A 1 98 ? -6.352 10.727 -13.241 1.00 94.44 98 LEU A N 1
ATOM 781 C CA . LEU A 1 98 ? -6.240 12.030 -13.910 1.00 94.44 98 LEU A CA 1
ATOM 782 C C . LEU A 1 98 ? -5.685 11.887 -15.332 1.00 94.44 98 LEU A C 1
ATOM 784 O O . LEU A 1 98 ? -6.200 12.510 -16.256 1.00 94.44 98 LEU A O 1
ATOM 788 N N . ASP A 1 99 ? -4.678 11.033 -15.494 1.00 94.25 99 ASP A N 1
ATOM 789 C CA . ASP A 1 99 ? -4.026 10.682 -16.752 1.00 94.25 99 ASP A CA 1
ATOM 790 C C . ASP A 1 99 ? -3.521 9.225 -16.688 1.00 94.25 99 ASP A C 1
ATOM 792 O O . ASP A 1 99 ? -3.754 8.519 -15.701 1.00 94.25 99 ASP A O 1
ATOM 796 N N . TYR A 1 100 ? -2.860 8.769 -17.755 1.00 92.31 100 TYR A N 1
ATOM 797 C CA . TYR A 1 100 ? -2.296 7.419 -17.866 1.00 92.31 100 TYR A CA 1
ATOM 798 C C . TYR A 1 100 ? -0.760 7.423 -17.943 1.00 92.31 100 TYR A C 1
ATOM 800 O O . TYR A 1 100 ? -0.160 6.431 -18.372 1.00 92.31 100 TYR A O 1
ATOM 808 N N . ASP A 1 101 ? -0.115 8.514 -17.519 1.00 91.00 101 ASP A N 1
ATOM 809 C CA . ASP A 1 101 ? 1.341 8.598 -17.479 1.00 91.00 101 ASP A CA 1
ATOM 810 C C . ASP A 1 101 ? 1.892 7.649 -16.406 1.00 91.00 101 ASP A C 1
ATOM 812 O O . ASP A 1 101 ? 1.415 7.568 -15.267 1.00 91.00 101 ASP A O 1
ATOM 816 N N . LYS A 1 102 ? 2.939 6.899 -16.756 1.00 85.31 102 LYS A N 1
ATOM 817 C CA . LYS A 1 102 ? 3.471 5.829 -15.903 1.00 85.31 102 LYS A CA 1
ATOM 818 C C . LYS A 1 102 ? 4.403 6.369 -14.826 1.00 85.31 102 LYS A C 1
ATOM 820 O O . LYS A 1 102 ? 5.614 6.304 -14.953 1.00 85.31 102 LYS A O 1
ATOM 825 N N . ARG A 1 103 ? 3.840 6.783 -13.693 1.00 89.75 103 ARG A N 1
ATOM 826 C CA . ARG A 1 103 ? 4.628 7.284 -12.553 1.00 89.75 103 ARG A CA 1
ATOM 827 C C . ARG A 1 103 ? 4.755 6.248 -11.440 1.00 89.75 103 ARG A C 1
ATOM 829 O O . ARG A 1 103 ? 3.761 5.648 -11.025 1.00 89.7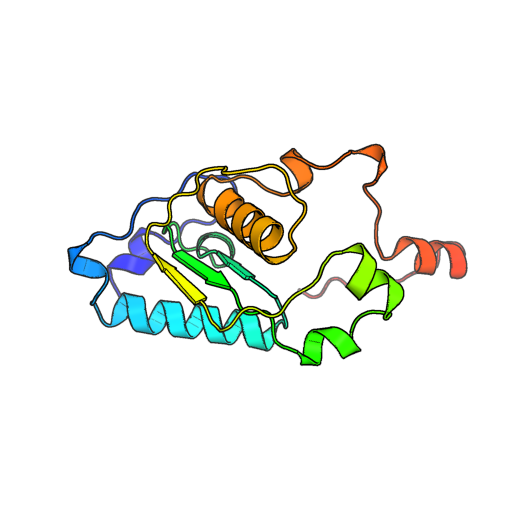5 103 ARG A O 1
ATOM 836 N N . TRP A 1 104 ? 5.960 6.083 -10.890 1.00 89.88 104 TRP A N 1
ATOM 837 C CA . TRP A 1 104 ? 6.219 5.129 -9.803 1.00 89.88 104 TRP A CA 1
ATOM 838 C C . TRP A 1 104 ? 5.332 5.358 -8.573 1.00 89.88 104 TRP A C 1
ATOM 840 O O . TRP A 1 104 ? 4.679 4.428 -8.102 1.00 89.88 104 TRP A O 1
ATOM 850 N N . ASN A 1 105 ? 5.235 6.602 -8.097 1.00 92.56 105 ASN A N 1
ATOM 851 C CA . ASN A 1 105 ? 4.416 6.932 -6.927 1.00 92.56 105 ASN A CA 1
ATOM 852 C C . ASN A 1 105 ? 2.918 6.680 -7.175 1.00 92.56 105 ASN A C 1
ATOM 854 O O . ASN A 1 105 ? 2.211 6.253 -6.267 1.00 92.56 105 ASN A O 1
ATOM 858 N N . ALA A 1 106 ? 2.437 6.877 -8.409 1.00 94.06 106 ALA A N 1
ATOM 859 C CA . ALA A 1 106 ? 1.055 6.568 -8.773 1.00 94.06 106 ALA A CA 1
ATOM 860 C C . ALA A 1 106 ? 0.799 5.055 -8.793 1.00 94.06 106 ALA A C 1
ATOM 862 O O . ALA A 1 106 ? -0.256 4.610 -8.347 1.00 94.06 106 ALA A O 1
ATOM 863 N N . ARG A 1 107 ? 1.757 4.252 -9.279 1.00 94.31 107 ARG A N 1
ATOM 864 C CA . ARG A 1 107 ? 1.692 2.782 -9.211 1.00 94.31 107 ARG A CA 1
ATOM 865 C C . ARG A 1 107 ? 1.654 2.296 -7.764 1.00 94.31 107 ARG A C 1
ATOM 867 O O . ARG A 1 107 ? 0.856 1.421 -7.450 1.00 94.31 107 ARG A O 1
ATOM 874 N N . LEU A 1 108 ? 2.510 2.856 -6.910 1.00 94.62 108 LEU A N 1
ATOM 875 C CA . LEU A 1 108 ? 2.548 2.528 -5.487 1.00 94.62 108 LEU A CA 1
ATOM 876 C C . LEU A 1 108 ? 1.202 2.832 -4.819 1.00 94.62 108 LEU A C 1
ATOM 878 O O . LEU A 1 108 ? 0.625 1.950 -4.196 1.00 94.62 108 LEU A O 1
ATOM 882 N N . ALA A 1 109 ? 0.661 4.034 -5.031 1.00 95.81 109 ALA A N 1
ATOM 883 C CA . ALA A 1 109 ? -0.645 4.405 -4.495 1.00 95.81 109 ALA A CA 1
ATOM 884 C C . ALA A 1 109 ? -1.761 3.470 -4.988 1.00 95.81 109 ALA A C 1
ATOM 886 O O . ALA A 1 109 ? -2.550 3.003 -4.179 1.00 95.81 109 ALA A O 1
ATOM 887 N N . GLN A 1 110 ? -1.808 3.145 -6.285 1.00 96.56 110 GLN A N 1
ATOM 888 C CA . GLN A 1 110 ? -2.789 2.195 -6.828 1.00 96.56 110 GLN A CA 1
ATOM 889 C C . GLN A 1 110 ? -2.683 0.813 -6.167 1.00 96.56 110 GLN A C 1
ATOM 891 O O . GLN A 1 110 ? -3.701 0.262 -5.766 1.00 96.56 110 GLN A O 1
ATOM 896 N N . HIS A 1 111 ? -1.463 0.296 -5.979 1.00 96.00 111 HIS A N 1
ATOM 897 C CA . HIS A 1 111 ? -1.238 -0.991 -5.316 1.00 96.00 111 HIS A CA 1
ATOM 898 C C . HIS A 1 111 ? -1.759 -1.009 -3.873 1.00 96.00 111 HIS A C 1
ATOM 900 O O . HIS A 1 111 ? -2.448 -1.948 -3.482 1.00 96.00 111 HIS A O 1
ATOM 906 N N . GLU A 1 112 ? -1.452 0.019 -3.078 1.00 96.94 112 GLU A N 1
ATOM 907 C CA . GLU A 1 112 ? -1.928 0.080 -1.690 1.00 96.94 112 GLU A CA 1
ATOM 908 C C . GLU A 1 112 ? -3.444 0.311 -1.608 1.00 96.94 112 GLU A C 1
ATOM 910 O O . GLU A 1 112 ? -4.108 -0.220 -0.718 1.00 96.94 112 GLU A O 1
ATOM 915 N N . MET A 1 113 ? -4.011 1.058 -2.559 1.00 96.38 113 MET A N 1
ATOM 916 C CA . MET A 1 113 ? -5.457 1.258 -2.671 1.00 96.38 113 MET A CA 1
ATOM 917 C C . MET A 1 113 ? -6.202 -0.036 -3.017 1.00 96.38 113 MET A C 1
ATOM 919 O O . MET A 1 113 ? -7.271 -0.272 -2.457 1.00 96.38 113 MET A O 1
ATOM 923 N N . ASP A 1 114 ? -5.641 -0.891 -3.874 1.00 96.38 114 ASP A N 1
ATOM 924 C CA . ASP A 1 114 ? -6.234 -2.187 -4.229 1.00 96.38 114 ASP A CA 1
ATOM 925 C C . ASP A 1 114 ? -6.414 -3.093 -3.001 1.00 96.38 114 ASP A C 1
ATOM 927 O O . ASP A 1 114 ? -7.474 -3.708 -2.843 1.00 96.38 114 ASP A O 1
ATOM 931 N N . HIS A 1 115 ? -5.451 -3.095 -2.067 1.00 95.38 115 HIS A N 1
ATOM 932 C CA . HIS A 1 115 ? -5.584 -3.834 -0.802 1.00 95.38 115 HIS A CA 1
ATOM 933 C C . HIS A 1 115 ? -6.787 -3.368 0.022 1.00 95.38 115 HIS A C 1
ATOM 935 O O . HIS A 1 115 ? -7.396 -4.181 0.717 1.00 95.38 115 HIS A O 1
ATOM 941 N N . LEU A 1 116 ? -7.172 -2.088 -0.063 1.00 94.88 116 LEU A N 1
ATOM 942 C CA . LEU A 1 116 ? -8.345 -1.579 0.654 1.00 94.88 116 LEU A CA 1
ATOM 943 C C . LEU A 1 116 ? -9.673 -2.099 0.083 1.00 94.88 116 LEU A C 1
ATOM 945 O O . LEU A 1 116 ? -10.701 -2.101 0.769 1.00 94.88 116 LEU A O 1
ATOM 949 N N . ASP A 1 117 ? -9.656 -2.533 -1.173 1.00 94.19 117 ASP A N 1
ATOM 950 C CA . ASP A 1 117 ? -10.814 -3.059 -1.887 1.00 94.19 117 ASP A CA 1
ATOM 951 C C . ASP A 1 117 ? -10.745 -4.588 -2.063 1.00 94.19 117 ASP A C 1
ATOM 953 O O . ASP A 1 117 ? -11.556 -5.164 -2.789 1.00 94.19 117 ASP A O 1
ATOM 957 N N . GLY A 1 118 ? -9.811 -5.257 -1.375 1.00 92.94 118 GLY A N 1
ATOM 958 C CA . GLY A 1 118 ? -9.658 -6.713 -1.401 1.00 92.94 118 GLY A CA 1
ATOM 959 C C . GLY A 1 118 ? -9.016 -7.264 -2.681 1.00 92.94 118 GLY A C 1
ATOM 960 O O . GLY A 1 118 ? -9.149 -8.455 -2.979 1.00 92.94 118 GLY A O 1
ATOM 961 N N . LYS A 1 119 ? -8.356 -6.405 -3.461 1.00 93.88 119 LYS A N 1
ATOM 962 C CA . LYS A 1 119 ? -7.691 -6.757 -4.718 1.00 93.88 119 LYS A CA 1
ATOM 963 C C . LYS A 1 119 ? -6.196 -6.923 -4.503 1.00 93.88 119 LYS A C 1
ATOM 965 O O . LYS A 1 119 ? -5.580 -6.230 -3.700 1.00 93.88 119 LYS A O 1
ATOM 970 N N . LEU A 1 120 ? -5.606 -7.844 -5.251 1.00 93.56 120 LEU A N 1
ATOM 971 C CA . LEU A 1 120 ? -4.176 -8.114 -5.260 1.00 93.56 120 LEU A CA 1
ATOM 972 C C . LEU A 1 120 ? -3.615 -7.901 -6.664 1.00 93.56 120 LEU A C 1
ATOM 974 O O . LEU A 1 120 ? -4.324 -8.004 -7.660 1.00 93.56 120 LEU A O 1
ATOM 978 N N . TYR A 1 121 ? -2.299 -7.701 -6.763 1.00 93.25 121 TYR A N 1
ATOM 979 C CA . TYR A 1 121 ? -1.647 -7.496 -8.063 1.00 93.25 121 TYR A CA 1
ATOM 980 C C . TYR A 1 121 ? -1.900 -8.647 -9.057 1.00 93.25 121 TYR A C 1
ATOM 982 O O . TYR A 1 121 ? -1.948 -8.416 -10.263 1.00 93.25 121 TYR A O 1
ATOM 990 N N . ILE A 1 122 ? -2.083 -9.875 -8.556 1.00 93.06 122 ILE A N 1
ATOM 991 C CA . ILE A 1 122 ? -2.379 -11.058 -9.374 1.00 93.06 122 ILE A CA 1
ATOM 992 C C . ILE A 1 122 ? -3.735 -10.979 -10.082 1.00 93.06 122 ILE A C 1
ATOM 994 O O . ILE A 1 122 ? -3.936 -11.686 -11.063 1.00 93.06 122 ILE A O 1
ATOM 998 N N . ASP A 1 123 ? -4.636 -10.105 -9.632 1.00 93.88 123 ASP A N 1
ATOM 999 C CA . ASP A 1 123 ? -5.927 -9.871 -10.278 1.00 93.88 123 ASP A CA 1
ATOM 1000 C C . ASP A 1 123 ? -5.793 -8.938 -11.505 1.00 93.88 123 ASP A C 1
ATOM 1002 O O . ASP A 1 123 ? -6.719 -8.829 -12.307 1.00 93.88 123 ASP A O 1
ATOM 1006 N N . HIS A 1 124 ? -4.639 -8.272 -11.666 1.00 92.12 124 HIS A N 1
ATOM 1007 C CA . HIS A 1 124 ? -4.369 -7.276 -12.714 1.00 92.12 124 HIS A CA 1
ATOM 1008 C C . HIS A 1 124 ? -3.176 -7.611 -13.621 1.00 92.12 124 HIS A C 1
ATOM 1010 O O . HIS A 1 124 ? -3.028 -7.010 -14.686 1.00 92.12 124 HIS A O 1
ATOM 1016 N N . MET A 1 125 ? -2.283 -8.504 -13.192 1.00 93.00 125 MET A N 1
ATOM 1017 C CA . MET A 1 125 ? -1.053 -8.814 -13.922 1.00 93.00 125 MET A CA 1
ATOM 1018 C C . MET A 1 125 ? -1.313 -9.587 -15.223 1.00 93.00 125 MET A C 1
ATOM 1020 O O . MET A 1 125 ? -2.296 -10.316 -15.334 1.00 93.00 125 MET A O 1
ATOM 1024 N N . ASP A 1 126 ? -0.376 -9.505 -16.172 1.00 93.75 126 ASP A N 1
ATOM 1025 C CA . ASP A 1 126 ? -0.312 -10.436 -17.302 1.00 93.75 126 ASP A CA 1
ATOM 1026 C C . ASP A 1 126 ? 0.150 -11.817 -16.791 1.00 93.75 126 ASP A C 1
ATOM 1028 O O . ASP A 1 126 ? 1.301 -11.937 -16.345 1.00 93.75 126 ASP A O 1
ATOM 1032 N N . PRO A 1 127 ? -0.699 -12.866 -16.854 1.00 92.81 127 PRO A N 1
ATOM 1033 C CA . PRO A 1 127 ? -0.365 -14.188 -16.328 1.00 92.81 127 PRO A CA 1
ATOM 1034 C C . PRO A 1 127 ? 0.897 -14.797 -16.943 1.00 92.81 127 PRO A C 1
ATOM 1036 O O . PRO A 1 127 ? 1.592 -15.559 -16.274 1.00 92.81 127 PRO A O 1
ATOM 1039 N N . SER A 1 128 ? 1.222 -14.443 -18.190 1.00 93.00 128 SER A N 1
ATOM 1040 C CA . SER A 1 128 ? 2.410 -14.954 -18.885 1.00 93.00 128 SER A CA 1
ATOM 1041 C C . SER A 1 128 ? 3.724 -14.438 -18.287 1.00 93.00 128 SER A C 1
ATOM 1043 O O . SER A 1 128 ? 4.770 -15.062 -18.455 1.00 93.00 128 SER A O 1
ATOM 1045 N N . THR A 1 129 ? 3.671 -13.334 -17.537 1.00 90.75 129 THR A N 1
ATOM 1046 C CA . THR A 1 129 ? 4.833 -12.737 -16.862 1.00 90.75 129 THR A CA 1
ATOM 1047 C C . THR A 1 129 ? 5.038 -13.248 -15.435 1.00 90.75 129 THR A C 1
ATOM 1049 O O . THR A 1 129 ? 6.010 -12.874 -14.777 1.00 90.75 129 THR A O 1
ATOM 1052 N N . PHE A 1 130 ? 4.146 -14.108 -14.933 1.00 90.00 130 PHE A N 1
ATOM 1053 C CA . PHE A 1 130 ? 4.245 -14.644 -13.581 1.00 90.00 130 PHE A CA 1
ATOM 1054 C C . PHE A 1 130 ? 5.374 -15.669 -13.468 1.00 90.00 130 PHE A C 1
ATOM 1056 O O . PHE A 1 130 ? 5.337 -16.724 -14.099 1.00 90.00 130 PHE A O 1
ATOM 1063 N N . HIS A 1 131 ? 6.372 -15.392 -12.627 1.00 84.69 131 HIS A N 1
ATOM 1064 C CA . HIS A 1 131 ? 7.501 -16.297 -12.428 1.00 84.69 131 HIS A CA 1
ATOM 1065 C C . HIS A 1 131 ? 7.962 -16.337 -10.962 1.00 84.69 131 HIS A C 1
ATOM 1067 O O . HIS A 1 131 ? 7.949 -15.326 -10.261 1.00 84.69 131 HIS A O 1
ATOM 1073 N N . CYS A 1 132 ? 8.439 -17.500 -10.489 1.00 80.56 132 CYS A N 1
ATOM 1074 C CA . CYS A 1 132 ? 9.207 -17.558 -9.238 1.00 80.56 132 CYS A CA 1
ATOM 1075 C C . CYS A 1 132 ? 10.526 -16.811 -9.425 1.00 80.56 132 CYS A C 1
ATOM 1077 O O . CYS A 1 132 ? 11.286 -17.098 -10.353 1.00 80.56 132 CYS A O 1
ATOM 1079 N N . THR A 1 133 ? 10.857 -15.918 -8.499 1.00 78.75 133 THR A N 1
ATOM 1080 C CA . THR A 1 133 ? 12.185 -15.285 -8.421 1.00 78.75 133 THR A CA 1
ATOM 1081 C C . THR A 1 133 ? 13.296 -16.309 -8.168 1.00 78.75 133 THR A C 1
ATOM 1083 O O . THR A 1 133 ? 14.448 -16.096 -8.530 1.00 78.75 133 THR A O 1
ATOM 1086 N N . CYS A 1 134 ? 12.942 -17.461 -7.600 1.00 75.25 134 CYS A N 1
ATOM 1087 C CA . CYS A 1 134 ? 13.836 -18.576 -7.334 1.00 75.25 134 CYS A CA 1
ATOM 1088 C C . CYS A 1 134 ? 14.164 -19.437 -8.563 1.00 75.25 134 CYS A C 1
ATOM 1090 O O . CYS A 1 134 ? 15.094 -20.241 -8.489 1.00 75.25 134 CYS A O 1
ATOM 1092 N N . TRP A 1 135 ? 13.431 -19.303 -9.680 1.00 75.38 135 TRP A N 1
ATOM 1093 C CA . TRP A 1 135 ? 13.585 -20.200 -10.835 1.00 75.38 135 TRP A CA 1
ATOM 1094 C C . TRP A 1 135 ? 14.984 -20.160 -11.432 1.00 75.38 135 TRP A C 1
ATOM 1096 O O . TRP A 1 135 ? 15.519 -21.203 -11.791 1.00 75.38 135 TRP A O 1
ATOM 1106 N N . GLU A 1 136 ? 15.631 -18.997 -11.469 1.00 75.00 136 GLU A N 1
ATOM 1107 C CA . GLU A 1 136 ? 17.023 -18.919 -11.915 1.00 75.00 136 GLU A CA 1
ATOM 1108 C C . GLU A 1 136 ? 17.966 -19.745 -11.036 1.00 75.00 136 GLU A C 1
ATOM 1110 O O . GLU A 1 136 ? 18.911 -20.353 -11.538 1.00 75.00 136 GLU A O 1
ATOM 1115 N N . VAL A 1 137 ? 17.723 -19.768 -9.724 1.00 78.88 137 VAL A N 1
ATOM 1116 C CA . VAL A 1 137 ? 18.510 -20.559 -8.773 1.00 78.88 137 VAL A CA 1
ATOM 1117 C C . VAL A 1 137 ? 18.205 -22.043 -8.950 1.00 78.88 137 VAL A C 1
ATOM 1119 O O . VAL A 1 137 ? 19.133 -22.848 -8.984 1.00 78.88 137 VAL A O 1
ATOM 1122 N N . VAL A 1 138 ? 16.931 -22.406 -9.119 1.00 81.06 138 VAL A N 1
ATOM 1123 C CA . VAL A 1 138 ? 16.496 -23.784 -9.401 1.00 81.06 138 VAL A CA 1
ATOM 1124 C C . VAL A 1 138 ? 17.168 -24.302 -10.674 1.00 81.06 138 VAL A C 1
ATOM 1126 O O . VAL A 1 138 ? 17.777 -25.370 -10.652 1.00 81.06 138 VAL A O 1
ATOM 1129 N N . ASN A 1 139 ? 17.126 -23.518 -11.754 1.00 81.56 139 ASN A N 1
ATOM 1130 C CA . ASN A 1 139 ? 17.712 -23.861 -13.047 1.00 81.56 139 ASN A CA 1
ATOM 1131 C C . ASN A 1 139 ? 19.236 -24.000 -12.947 1.00 81.56 139 ASN A C 1
ATOM 1133 O O . ASN A 1 139 ? 19.786 -25.009 -13.382 1.00 81.56 139 ASN A O 1
ATOM 1137 N N . ARG A 1 140 ? 19.921 -23.045 -12.296 1.00 79.75 140 ARG A N 1
ATOM 1138 C CA . ARG A 1 140 ? 21.375 -23.122 -12.055 1.00 79.75 140 ARG A CA 1
ATOM 1139 C C . ARG A 1 140 ? 21.778 -24.339 -11.227 1.00 79.75 140 ARG A C 1
ATOM 1141 O O . ARG A 1 140 ? 22.845 -24.898 -11.454 1.00 79.75 140 ARG A O 1
ATOM 1148 N N . LYS A 1 141 ? 20.939 -24.757 -10.278 1.00 85.25 141 LYS A N 1
ATOM 1149 C CA . LYS A 1 141 ? 21.183 -25.937 -9.438 1.00 85.25 141 LYS A CA 1
ATOM 1150 C C . LYS A 1 141 ? 20.597 -27.231 -10.015 1.00 85.25 141 LYS A C 1
ATOM 1152 O O . LYS A 1 141 ? 20.544 -28.229 -9.298 1.00 85.25 141 LYS A O 1
ATOM 1157 N N . ALA A 1 142 ? 20.154 -27.229 -11.277 1.00 82.19 142 ALA A N 1
ATOM 1158 C CA . ALA A 1 142 ? 19.541 -28.379 -11.945 1.00 82.19 142 ALA A CA 1
ATOM 1159 C C . ALA A 1 142 ? 18.434 -29.047 -11.099 1.00 82.19 142 ALA A C 1
ATOM 1161 O O . ALA A 1 142 ? 18.386 -30.267 -10.952 1.00 82.19 142 ALA A O 1
ATOM 1162 N N . GLY A 1 143 ? 17.582 -28.232 -10.472 1.00 79.25 143 GLY A N 1
ATOM 1163 C CA . GLY A 1 143 ? 16.483 -28.696 -9.623 1.00 79.25 143 GLY A CA 1
ATOM 1164 C C . GLY A 1 143 ? 16.854 -29.007 -8.168 1.00 79.25 143 GLY A C 1
ATOM 1165 O O . GLY A 1 143 ? 15.959 -29.245 -7.364 1.00 79.25 143 GLY A O 1
ATOM 1166 N N . ARG A 1 144 ? 18.136 -28.964 -7.775 1.00 76.81 144 ARG A N 1
ATOM 1167 C CA . ARG A 1 144 ? 18.566 -29.207 -6.384 1.00 76.81 144 ARG A CA 1
ATOM 1168 C C . ARG A 1 144 ? 18.563 -27.925 -5.556 1.00 76.81 144 ARG A C 1
ATOM 1170 O O . ARG A 1 144 ? 19.608 -27.336 -5.274 1.00 76.81 144 ARG A O 1
ATOM 1177 N N . VAL A 1 145 ? 17.376 -27.479 -5.173 1.00 77.69 145 VAL A N 1
ATOM 1178 C CA . VAL A 1 145 ? 17.184 -26.358 -4.247 1.00 77.69 145 VAL A CA 1
ATOM 1179 C C . VAL A 1 145 ? 16.431 -26.821 -3.008 1.00 77.69 145 VAL A C 1
ATOM 1181 O O . VAL A 1 145 ? 15.373 -27.431 -3.112 1.00 77.69 145 VAL A O 1
ATOM 1184 N N . GLU A 1 146 ? 16.954 -26.485 -1.833 1.00 75.44 146 GLU A N 1
ATOM 1185 C CA . GLU A 1 146 ? 16.157 -26.471 -0.610 1.00 75.44 146 GLU A CA 1
ATOM 1186 C C . GLU A 1 146 ? 15.402 -25.145 -0.562 1.00 75.44 146 GLU A C 1
ATOM 1188 O O . GLU A 1 146 ? 16.005 -24.075 -0.668 1.00 75.44 146 GLU A O 1
ATOM 1193 N N . ILE A 1 147 ? 14.078 -25.218 -0.443 1.00 68.88 147 ILE A N 1
ATOM 1194 C CA . ILE A 1 147 ? 13.229 -24.051 -0.218 1.00 68.88 147 ILE A CA 1
ATOM 1195 C C . ILE A 1 147 ? 12.945 -24.026 1.286 1.00 68.88 147 ILE A C 1
ATOM 1197 O O . ILE A 1 147 ? 12.106 -24.802 1.747 1.00 68.88 147 ILE A O 1
ATOM 1201 N N . PRO A 1 148 ? 13.659 -23.204 2.077 1.00 63.09 148 PRO A N 1
ATOM 1202 C CA . PRO A 1 148 ? 13.406 -23.130 3.504 1.00 63.09 148 PRO A CA 1
ATOM 1203 C C . PRO A 1 148 ? 12.016 -22.531 3.728 1.00 63.09 148 PRO A C 1
ATOM 1205 O O . PRO A 1 148 ? 11.737 -21.403 3.325 1.00 63.09 148 PRO A O 1
ATOM 1208 N N . PHE A 1 149 ? 11.136 -23.294 4.370 1.00 55.09 149 PHE A N 1
ATOM 1209 C CA . PHE A 1 149 ? 9.892 -22.767 4.911 1.00 55.09 149 PHE A CA 1
ATOM 1210 C C . PHE A 1 149 ? 10.166 -22.327 6.347 1.00 55.09 149 PHE A C 1
ATOM 1212 O O . PHE A 1 149 ? 10.323 -23.163 7.239 1.00 55.09 149 PHE A O 1
ATOM 1219 N N . TYR A 1 150 ? 10.275 -21.019 6.570 1.00 47.97 150 TYR A N 1
ATOM 1220 C CA . TYR A 1 150 ? 10.327 -20.478 7.923 1.00 47.97 150 TYR A CA 1
ATOM 1221 C C . TYR A 1 150 ? 8.912 -20.562 8.508 1.00 47.97 150 TYR A C 1
ATOM 1223 O O . TYR A 1 150 ? 7.998 -19.921 7.989 1.00 47.97 150 TYR A O 1
ATOM 1231 N N . LYS A 1 151 ? 8.735 -21.425 9.516 1.00 38.28 151 LYS A N 1
ATOM 1232 C CA . LYS A 1 151 ? 7.525 -21.467 10.348 1.00 38.28 151 LYS A CA 1
ATOM 1233 C C . LYS A 1 151 ? 7.467 -20.257 11.270 1.00 38.28 151 LYS A C 1
ATOM 1235 O O . LYS A 1 151 ? 8.544 -19.869 11.774 1.00 38.28 151 LYS A O 1
#

pLDDT: mean 87.07, std 11.31, range [38.28, 98.0]

InterPro domains:
  IPR023635 Peptide deformylase [PF01327] (14-96)
  IPR023635 Peptide deformylase [PF01327] (103-128)
  IPR023635 Peptide deformylase [PIRSF004749] (17-148)
  IPR023635 Peptide deformylase [PR01576] (34-63)
  IPR023635 Peptide deformylase [PR01576] (98-127)
  IPR023635 Peptide deformylase [PTHR10458] (12-100)
  IPR036821 Peptide deformylase superfamily [G3DSA:3.90.45.10] (6-100)
  IPR036821 Peptide deformylase superfamily [G3DSA:3.90.45.10] (101-137)
  IPR036821 Peptide deformylase superfamily [SSF56420] (20-137)

Foldseek 3Di:
DPQQVVQQAQALQAAADADPPVCCPPVVNVVVVVVLVVVCVVVVHQKDAPNVVRGRYGKMWGWFDPCVCVVDDPVVCVVQQDDGDHTDIDGPDDDDDDDDDRHPVVVRVVQRVCSNHSHHVVVPDDPVPDDDPCVVVCVVVVNPDDDDDDD

Radius of gyration: 17.9 Å; chains: 1; bounding box: 36×41×42 Å